Protein AF-A0A845YLA9-F1 (afdb_monomer_lite)

Structure (mmCIF, N/CA/C/O backbone):
data_AF-A0A845YLA9-F1
#
_entry.id   AF-A0A845YLA9-F1
#
loop_
_atom_site.group_PDB
_atom_site.id
_atom_site.type_symbol
_atom_site.label_atom_id
_atom_site.label_alt_id
_atom_site.label_comp_id
_atom_site.label_asym_id
_atom_site.label_entity_id
_atom_site.label_seq_id
_atom_site.pdbx_PDB_ins_code
_atom_site.Cartn_x
_atom_site.Cartn_y
_atom_site.Cartn_z
_atom_site.occupancy
_atom_site.B_iso_or_equiv
_atom_site.auth_seq_id
_atom_site.auth_comp_id
_atom_site.auth_asy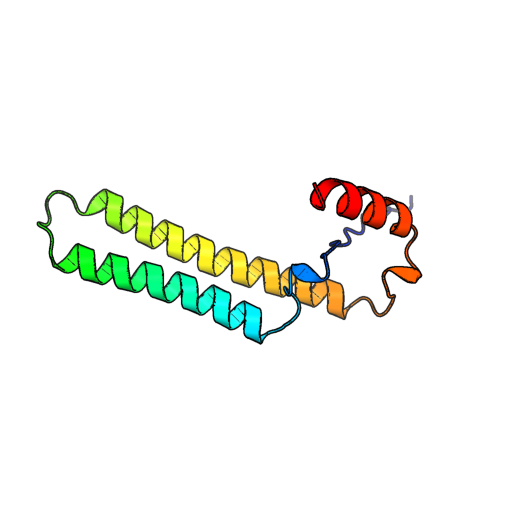m_id
_atom_site.auth_atom_id
_atom_site.pdbx_PDB_model_num
ATOM 1 N N . MET A 1 1 ? 41.379 0.444 -12.844 1.00 40.81 1 MET A N 1
ATOM 2 C CA . MET A 1 1 ? 40.384 -0.350 -12.098 1.00 40.81 1 MET A CA 1
ATOM 3 C C . MET A 1 1 ? 39.027 0.280 -12.362 1.00 40.81 1 MET A C 1
ATOM 5 O O . MET A 1 1 ? 38.729 1.317 -11.790 1.00 40.81 1 MET A O 1
ATOM 9 N N . THR A 1 2 ? 38.273 -0.237 -13.328 1.00 42.62 2 THR A N 1
ATOM 10 C CA . THR A 1 2 ? 36.923 0.251 -13.636 1.00 42.62 2 THR A CA 1
ATOM 11 C C . THR A 1 2 ? 35.966 -0.346 -12.614 1.00 42.62 2 THR A C 1
ATOM 13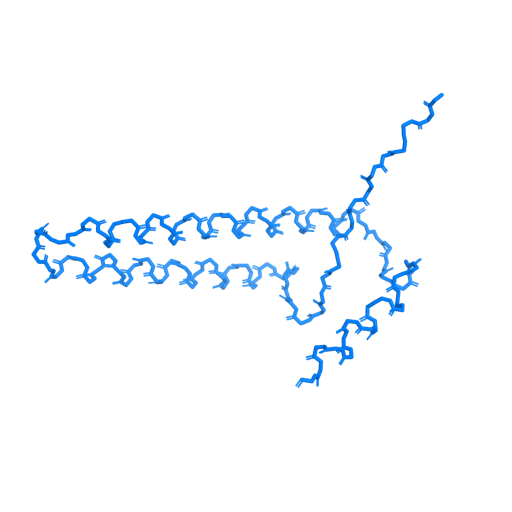 O O . THR A 1 2 ? 35.756 -1.557 -12.590 1.00 42.62 2 THR A O 1
ATOM 16 N N . ILE A 1 3 ? 35.423 0.495 -11.734 1.00 48.47 3 ILE A N 1
ATOM 17 C CA . ILE A 1 3 ? 34.293 0.113 -10.887 1.00 48.47 3 ILE A CA 1
ATOM 18 C C . ILE A 1 3 ? 33.121 -0.087 -11.846 1.00 48.47 3 ILE A C 1
ATOM 20 O O . ILE A 1 3 ? 32.626 0.875 -12.428 1.00 48.47 3 ILE A O 1
ATOM 24 N N . SER A 1 4 ? 32.733 -1.340 -12.074 1.00 57.72 4 SER A N 1
ATOM 25 C CA . SER A 1 4 ? 31.485 -1.622 -12.778 1.00 57.72 4 SER A CA 1
ATOM 26 C C . SER A 1 4 ? 30.346 -1.226 -11.850 1.00 57.72 4 SER A C 1
ATOM 28 O O . SER A 1 4 ? 30.190 -1.796 -10.771 1.00 57.72 4 SER A O 1
ATOM 30 N N . MET A 1 5 ? 29.601 -0.197 -12.238 1.00 53.09 5 MET A N 1
ATOM 31 C CA . MET A 1 5 ? 28.395 0.220 -11.539 1.00 53.09 5 MET A CA 1
ATOM 32 C C . MET A 1 5 ? 27.326 -0.848 -11.778 1.00 53.09 5 MET A C 1
ATOM 34 O O . MET A 1 5 ? 26.997 -1.144 -12.925 1.00 53.09 5 MET A O 1
ATOM 38 N N . ILE A 1 6 ? 26.820 -1.458 -10.707 1.00 55.28 6 ILE A N 1
ATOM 39 C CA . ILE A 1 6 ? 25.678 -2.369 -10.805 1.00 55.28 6 ILE A CA 1
ATOM 40 C C . ILE A 1 6 ? 24.460 -1.513 -11.149 1.00 55.28 6 ILE A C 1
ATOM 42 O O . ILE A 1 6 ? 24.059 -0.658 -10.362 1.00 55.28 6 ILE A O 1
ATOM 46 N N . VAL A 1 7 ? 23.893 -1.733 -12.331 1.00 59.16 7 VAL A N 1
ATOM 47 C CA . VAL A 1 7 ? 22.622 -1.136 -12.742 1.00 59.16 7 VAL A CA 1
ATOM 48 C C . VAL A 1 7 ? 21.531 -2.157 -12.447 1.00 59.16 7 VAL A C 1
ATOM 50 O O . VAL A 1 7 ? 21.540 -3.255 -12.999 1.00 59.16 7 VAL A O 1
ATOM 53 N N . ILE A 1 8 ? 20.619 -1.813 -11.542 1.00 64.00 8 ILE A N 1
ATOM 54 C CA . ILE A 1 8 ? 19.416 -2.603 -11.270 1.00 64.00 8 ILE A CA 1
ATOM 55 C C . ILE A 1 8 ? 18.308 -2.036 -12.155 1.00 64.00 8 ILE A C 1
ATOM 57 O O . ILE A 1 8 ? 18.054 -0.835 -12.101 1.00 64.00 8 ILE A O 1
ATOM 61 N N . PHE A 1 9 ? 17.662 -2.881 -12.961 1.00 66.38 9 PHE A N 1
ATOM 62 C CA . PHE A 1 9 ? 16.530 -2.486 -13.796 1.00 66.38 9 PHE A CA 1
ATOM 63 C C . PHE A 1 9 ? 15.261 -3.207 -13.330 1.00 66.38 9 PHE A C 1
ATOM 65 O O . PHE A 1 9 ? 15.241 -4.441 -13.333 1.00 66.38 9 PHE A O 1
ATOM 72 N N . PRO A 1 10 ? 14.218 -2.484 -12.889 1.00 65.75 10 PRO A N 1
ATOM 73 C CA . PRO A 1 10 ? 12.974 -3.118 -12.495 1.00 65.75 10 PRO A CA 1
ATOM 74 C C . PRO A 1 10 ? 12.226 -3.612 -13.738 1.00 65.75 10 PRO A C 1
ATOM 76 O O . PRO A 1 10 ? 11.814 -2.822 -14.581 1.00 65.75 10 PRO A O 1
ATOM 79 N N . ILE A 1 11 ? 12.029 -4.927 -13.837 1.00 68.88 11 ILE A N 1
ATOM 80 C CA . ILE A 1 11 ? 11.099 -5.509 -14.807 1.00 68.88 11 ILE A CA 1
ATOM 81 C C . ILE A 1 11 ? 9.710 -5.408 -14.189 1.00 68.88 11 ILE A C 1
ATOM 83 O O . ILE A 1 11 ? 9.421 -6.057 -13.183 1.00 68.88 11 ILE A O 1
ATOM 87 N N . VAL A 1 12 ? 8.867 -4.564 -14.770 1.00 66.31 12 VAL A N 1
ATOM 88 C CA . VAL A 1 12 ? 7.484 -4.389 -14.342 1.00 66.31 12 VAL A CA 1
ATOM 89 C C . VAL A 1 12 ? 6.589 -4.902 -15.464 1.00 66.31 12 VAL A C 1
ATOM 91 O O . VAL A 1 12 ? 6.663 -4.430 -16.597 1.00 66.31 12 VAL A O 1
ATOM 94 N N . LEU A 1 13 ? 5.768 -5.896 -15.137 1.00 66.81 13 LEU A N 1
ATOM 95 C CA . LEU A 1 13 ? 4.813 -6.493 -16.065 1.00 66.81 13 LEU A CA 1
ATOM 96 C C . LEU A 1 13 ? 3.716 -5.480 -16.431 1.00 66.81 13 LEU A C 1
ATOM 98 O O . LEU A 1 13 ? 3.367 -4.605 -15.632 1.00 66.81 13 LEU A O 1
ATOM 102 N N . ASP A 1 14 ? 3.162 -5.597 -17.636 1.00 63.03 14 ASP A N 1
ATOM 103 C CA . ASP A 1 14 ? 2.150 -4.662 -18.155 1.00 63.03 14 ASP A CA 1
ATOM 104 C C . ASP A 1 14 ? 0.860 -4.647 -17.310 1.00 63.03 14 ASP A C 1
ATOM 106 O O . ASP A 1 14 ? 0.183 -3.619 -17.183 1.00 63.03 14 ASP A O 1
ATOM 110 N N . ASP A 1 15 ? 0.536 -5.772 -16.675 1.00 62.59 15 ASP A N 1
ATOM 111 C CA . ASP A 1 15 ? -0.622 -5.942 -15.800 1.00 62.59 15 ASP A CA 1
ATOM 112 C C . ASP A 1 15 ? -0.434 -5.338 -14.399 1.00 62.59 15 ASP A C 1
ATOM 114 O O . ASP A 1 15 ? -1.422 -5.081 -13.709 1.00 62.59 15 ASP A O 1
ATOM 118 N N . ALA A 1 16 ? 0.802 -5.029 -13.996 1.00 62.88 16 ALA A N 1
ATOM 119 C CA . ALA A 1 16 ? 1.097 -4.436 -12.697 1.00 62.88 16 ALA A CA 1
ATOM 120 C C . ALA A 1 16 ? 0.575 -2.988 -12.591 1.00 62.88 16 ALA A C 1
ATOM 122 O O . ALA A 1 16 ? 0.364 -2.480 -11.491 1.00 62.88 16 ALA A O 1
ATOM 123 N N . GLN A 1 17 ? 0.361 -2.313 -13.731 1.00 63.81 17 GLN A N 1
ATOM 124 C CA . GLN A 1 17 ? -0.156 -0.939 -13.864 1.00 63.81 17 GLN A CA 1
ATOM 125 C C . GLN A 1 17 ? 0.530 0.122 -12.973 1.00 63.81 17 GLN A C 1
ATOM 127 O O . GLN A 1 17 ? 0.022 1.237 -12.825 1.00 63.81 17 GLN A O 1
ATOM 132 N N . THR A 1 18 ? 1.719 -0.166 -12.435 1.00 61.16 18 THR A N 1
ATOM 133 C CA . THR A 1 18 ? 2.435 0.669 -11.454 1.00 61.16 18 THR A CA 1
ATOM 134 C C . THR A 1 18 ? 3.023 1.948 -12.046 1.00 61.16 18 THR A C 1
ATOM 136 O O . THR A 1 18 ? 3.695 2.687 -11.340 1.00 61.16 18 THR A O 1
ATOM 139 N N . TYR A 1 19 ? 2.791 2.238 -13.324 1.00 63.50 19 TYR A N 1
ATOM 140 C CA . TYR A 1 19 ? 3.233 3.465 -13.995 1.00 63.50 19 TYR A CA 1
ATOM 141 C C . TYR A 1 19 ? 2.129 4.520 -14.086 1.00 63.50 19 TYR A C 1
ATOM 143 O O . TYR A 1 19 ? 2.387 5.667 -14.443 1.00 63.50 19 TYR A O 1
ATOM 151 N N . LYS A 1 20 ? 0.876 4.129 -13.825 1.00 72.25 20 LYS A N 1
ATOM 152 C CA . LYS A 1 20 ? -0.279 5.015 -13.948 1.00 72.25 20 LYS A CA 1
ATOM 153 C C . LYS A 1 20 ? -0.500 5.728 -12.611 1.00 72.25 20 LYS A C 1
ATOM 155 O O . LYS A 1 20 ? -0.878 5.062 -11.647 1.00 72.25 20 LYS A O 1
ATOM 160 N N . PRO A 1 21 ? -0.392 7.071 -12.548 1.00 76.12 21 PRO A N 1
ATOM 161 C CA . PRO A 1 21 ? -0.614 7.815 -11.303 1.00 76.12 21 PRO A CA 1
ATOM 162 C C . PRO A 1 21 ? -1.978 7.529 -10.659 1.00 76.12 21 PRO A C 1
ATOM 164 O O . PRO A 1 21 ? -2.122 7.538 -9.439 1.00 76.12 21 PRO A O 1
ATOM 167 N N . ILE A 1 22 ? -2.994 7.221 -11.474 1.00 81.75 22 ILE A N 1
ATOM 168 C CA . ILE A 1 22 ? -4.330 6.880 -10.978 1.00 81.75 22 ILE A CA 1
ATOM 169 C C . ILE A 1 22 ? -4.362 5.561 -10.190 1.00 81.75 22 ILE A C 1
ATOM 171 O O . ILE A 1 22 ? -5.115 5.459 -9.222 1.00 81.75 22 ILE A O 1
ATOM 175 N N . GLU A 1 23 ? -3.538 4.573 -10.544 1.00 78.75 23 GLU A N 1
ATOM 176 C CA . GLU A 1 23 ? -3.464 3.312 -9.798 1.00 78.75 23 GLU A CA 1
ATOM 177 C C . GLU A 1 23 ? -2.734 3.502 -8.462 1.00 78.75 23 GLU A C 1
ATOM 179 O O . GLU A 1 23 ? -3.115 2.895 -7.461 1.00 78.75 23 GLU A O 1
ATOM 184 N N . HIS A 1 24 ? -1.776 4.436 -8.389 1.00 77.94 24 HIS A N 1
ATOM 185 C CA . HIS A 1 24 ? -1.131 4.815 -7.123 1.00 77.94 24 HIS A CA 1
ATOM 186 C C . HIS A 1 24 ? -2.144 5.434 -6.167 1.00 77.94 24 HIS A C 1
ATOM 188 O O . HIS A 1 24 ? -2.264 5.006 -5.021 1.00 77.94 24 HIS A O 1
ATOM 194 N N . ILE A 1 25 ? -2.940 6.387 -6.665 1.00 85.44 25 ILE A N 1
ATOM 195 C CA . ILE A 1 25 ? -4.016 7.021 -5.895 1.00 85.44 25 ILE A CA 1
ATOM 196 C C . ILE A 1 25 ? -5.024 5.970 -5.413 1.00 85.44 25 ILE A C 1
ATOM 198 O O . ILE A 1 25 ? -5.477 6.030 -4.270 1.00 85.44 25 ILE A O 1
ATOM 202 N N . ARG A 1 26 ? -5.370 4.979 -6.245 1.00 87.00 26 ARG A N 1
ATOM 203 C CA . ARG A 1 26 ? -6.268 3.882 -5.843 1.00 87.00 26 ARG A CA 1
ATOM 204 C C . ARG A 1 26 ? -5.678 3.030 -4.723 1.00 87.00 26 ARG A C 1
ATOM 206 O O . ARG A 1 26 ? -6.411 2.705 -3.790 1.00 87.00 26 ARG A O 1
ATOM 213 N N . CYS A 1 27 ? -4.389 2.702 -4.794 1.00 82.88 27 CYS A N 1
ATOM 214 C CA . CYS A 1 27 ? -3.692 1.966 -3.742 1.00 82.88 27 CYS A CA 1
ATOM 215 C C . CYS A 1 27 ? -3.663 2.756 -2.425 1.00 82.88 27 CYS A C 1
ATOM 217 O O . CYS A 1 27 ? -4.047 2.227 -1.383 1.00 82.88 27 CYS A O 1
ATOM 219 N N . VAL A 1 28 ? -3.293 4.041 -2.477 1.00 87.62 28 VAL A N 1
ATOM 220 C CA . VAL A 1 28 ? -3.302 4.944 -1.312 1.00 87.62 28 VAL A CA 1
ATOM 221 C C . VAL A 1 28 ? -4.692 5.002 -0.683 1.00 87.62 28 VAL A C 1
ATOM 223 O O . VAL A 1 28 ? -4.838 4.760 0.514 1.00 87.62 28 VAL A O 1
ATOM 226 N N . ARG A 1 29 ? -5.726 5.228 -1.500 1.00 91.62 29 ARG A N 1
ATOM 227 C CA . ARG A 1 29 ? -7.118 5.293 -1.041 1.00 91.62 29 ARG A CA 1
ATOM 228 C C . ARG A 1 29 ? -7.579 3.991 -0.389 1.00 91.62 29 ARG A C 1
ATOM 230 O O . ARG A 1 29 ? -8.347 4.034 0.567 1.00 91.62 29 ARG A O 1
ATOM 237 N N . ARG A 1 30 ? -7.143 2.832 -0.898 1.00 91.31 30 ARG A N 1
ATOM 238 C CA . ARG A 1 30 ? -7.477 1.535 -0.294 1.00 91.31 30 ARG A CA 1
ATOM 239 C C . ARG A 1 30 ? -6.930 1.442 1.129 1.00 91.31 30 ARG A C 1
ATOM 241 O O . ARG A 1 30 ? -7.698 1.138 2.031 1.00 91.31 30 ARG A O 1
ATOM 248 N N . TRP A 1 31 ? -5.656 1.757 1.340 1.00 92.56 31 TRP A N 1
ATOM 249 C CA . TRP A 1 31 ? -5.067 1.709 2.681 1.00 92.56 31 TRP A CA 1
ATOM 250 C C . TRP A 1 31 ? -5.651 2.754 3.632 1.00 92.56 31 TRP A C 1
ATOM 252 O O . TRP A 1 31 ? -5.879 2.446 4.796 1.00 92.56 31 TRP A O 1
ATOM 262 N N . GLU A 1 32 ? -5.957 3.957 3.144 1.00 93.44 32 GLU A N 1
ATOM 263 C CA . GLU A 1 32 ? -6.669 4.966 3.941 1.00 93.44 32 GLU A CA 1
ATOM 264 C C . GLU A 1 32 ? -8.051 4.474 4.385 1.00 93.44 32 GLU A C 1
ATOM 266 O O . GLU A 1 32 ? -8.441 4.700 5.527 1.00 93.44 32 GLU A O 1
ATOM 271 N N . SER A 1 33 ? -8.773 3.754 3.521 1.00 95.69 33 SER A N 1
ATOM 272 C CA . SER A 1 33 ? -10.058 3.147 3.881 1.00 95.69 33 SER A CA 1
ATOM 273 C C . SER A 1 33 ? -9.911 2.105 4.990 1.00 95.69 33 SER A C 1
ATOM 275 O O . SER A 1 33 ? -10.667 2.154 5.953 1.00 95.69 33 SER A O 1
ATOM 277 N N . GLU A 1 34 ? -8.940 1.195 4.879 1.00 93.75 34 GLU A N 1
ATOM 278 C CA . GLU A 1 34 ? -8.704 0.130 5.871 1.00 93.75 34 GLU A CA 1
ATOM 279 C C . GLU A 1 34 ? -8.272 0.710 7.232 1.00 93.75 34 GLU A C 1
ATOM 281 O O . GLU A 1 34 ? -8.707 0.242 8.283 1.00 93.75 34 GLU A O 1
ATOM 286 N N . ILE A 1 35 ? -7.450 1.768 7.225 1.00 93.44 35 ILE A N 1
ATOM 287 C CA . ILE A 1 35 ? -7.054 2.496 8.441 1.00 93.44 35 ILE A CA 1
AT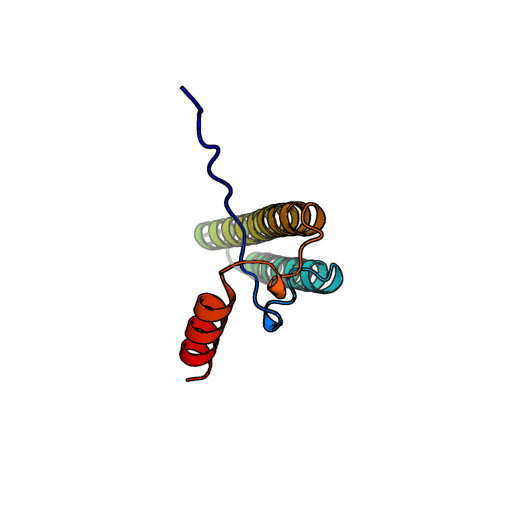OM 288 C C . ILE A 1 35 ? -8.272 3.152 9.095 1.00 93.44 35 ILE A C 1
ATOM 290 O O . ILE A 1 35 ? -8.470 2.995 10.297 1.00 93.44 35 ILE A O 1
ATOM 294 N N . ASN A 1 36 ? -9.090 3.865 8.315 1.00 95.06 36 ASN A N 1
ATOM 295 C CA . ASN A 1 36 ? -10.266 4.561 8.835 1.00 95.06 36 ASN A CA 1
ATOM 296 C C . ASN A 1 36 ? -11.312 3.585 9.385 1.00 95.06 36 ASN A C 1
ATOM 298 O O . ASN A 1 36 ? -11.876 3.830 10.446 1.00 95.06 36 ASN A O 1
ATOM 302 N N . GLU A 1 37 ? -11.560 2.474 8.690 1.00 94.88 37 GLU A N 1
ATOM 303 C CA . GLU A 1 37 ? -12.485 1.436 9.151 1.00 94.88 37 GLU A CA 1
ATOM 304 C C . GLU A 1 37 ? -12.041 0.851 10.497 1.00 94.88 37 GLU A C 1
ATOM 306 O O . GLU A 1 37 ? -12.846 0.732 11.424 1.00 94.88 37 GLU A O 1
ATOM 311 N N . LEU A 1 38 ? -10.747 0.553 10.636 1.00 92.12 38 LEU A N 1
ATOM 312 C CA . LEU A 1 38 ? -10.191 0.043 11.881 1.00 92.12 38 LEU A CA 1
ATOM 313 C C . LEU A 1 38 ? -10.217 1.094 13.005 1.00 92.12 38 LEU A C 1
ATOM 315 O O . LEU A 1 38 ? -10.566 0.758 14.135 1.00 92.12 38 LEU A O 1
ATOM 319 N N . ASP A 1 39 ? -9.895 2.356 12.713 1.00 92.12 39 ASP A N 1
ATOM 320 C CA . ASP A 1 39 ? -9.943 3.452 13.692 1.00 92.12 39 ASP A CA 1
ATOM 321 C C . ASP A 1 39 ? -11.365 3.679 14.231 1.00 92.12 39 ASP A C 1
ATOM 323 O O . ASP A 1 39 ? -11.562 3.817 15.440 1.00 92.12 39 ASP A O 1
ATOM 327 N N . GLU A 1 40 ? -12.378 3.641 13.361 1.00 93.25 40 GLU A N 1
ATOM 328 C CA . GLU A 1 40 ? -13.780 3.724 13.779 1.00 93.25 40 GLU A CA 1
ATOM 329 C C . GLU A 1 40 ? -14.208 2.506 14.608 1.00 93.25 40 GLU A C 1
ATOM 331 O O . GLU A 1 40 ? -14.833 2.663 15.659 1.00 93.25 40 GLU A O 1
ATOM 336 N N . ALA A 1 41 ? -13.817 1.293 14.209 1.00 90.62 41 ALA A N 1
ATOM 337 C CA . ALA A 1 41 ? -14.126 0.084 14.972 1.00 90.62 41 ALA A CA 1
ATOM 338 C C . ALA A 1 41 ? -13.512 0.114 16.386 1.00 90.62 41 ALA A C 1
ATOM 340 O O . ALA A 1 41 ? -14.162 -0.287 17.356 1.00 90.62 41 ALA A O 1
ATOM 341 N N . ILE A 1 42 ? -12.290 0.644 16.526 1.00 89.56 42 ILE A N 1
ATOM 342 C CA . ILE A 1 42 ? -11.596 0.816 17.812 1.00 89.56 42 ILE A CA 1
ATOM 343 C C . ILE A 1 42 ? -12.367 1.750 18.754 1.00 89.56 42 ILE A C 1
ATOM 345 O O . ILE A 1 42 ? -12.398 1.507 19.962 1.00 89.56 42 ILE A O 1
ATOM 349 N N . LYS A 1 43 ? -13.020 2.797 18.234 1.00 88.12 43 LYS A N 1
ATOM 350 C CA . LYS A 1 43 ? -13.810 3.741 19.051 1.00 88.12 43 LYS A CA 1
ATOM 351 C C . LYS A 1 43 ? -15.015 3.076 19.721 1.00 88.12 43 LYS A C 1
ATOM 353 O O . LYS A 1 43 ? -15.502 3.581 20.732 1.00 88.12 43 LYS A O 1
ATOM 358 N N . CYS A 1 44 ? -15.480 1.944 19.194 1.00 87.62 44 CYS A N 1
ATOM 359 C CA . CYS A 1 44 ? -16.640 1.211 19.700 1.00 87.62 44 CYS A CA 1
ATOM 360 C C . CYS A 1 44 ? -16.303 0.088 20.700 1.00 87.62 44 CYS A C 1
ATOM 362 O O . CYS A 1 44 ? -17.222 -0.560 21.202 1.00 87.62 44 CYS A O 1
ATOM 364 N N . VAL A 1 45 ? -15.025 -0.162 21.012 1.00 84.12 45 VAL A N 1
ATOM 365 C CA . VAL A 1 45 ? -14.592 -1.241 21.923 1.00 84.12 45 VAL A CA 1
ATOM 366 C C . VAL A 1 45 ? -13.937 -0.707 23.202 1.00 84.12 45 VAL A C 1
ATOM 368 O O . VAL A 1 45 ? -13.427 0.409 23.261 1.00 84.12 45 VAL A O 1
ATOM 371 N N . SER A 1 46 ? -13.965 -1.505 24.277 1.00 79.25 46 SER A N 1
ATOM 372 C CA . SER A 1 46 ? -13.417 -1.105 25.579 1.00 79.25 46 SER A CA 1
ATOM 373 C C . SER A 1 46 ? -11.895 -0.924 25.544 1.00 79.25 46 SER A C 1
ATOM 375 O O . SER A 1 46 ? -11.175 -1.732 24.955 1.00 79.25 46 SER A O 1
ATOM 377 N N . ALA A 1 47 ? -11.396 0.070 26.287 1.00 74.94 47 ALA A N 1
ATOM 378 C CA . ALA A 1 47 ? -9.982 0.459 26.322 1.00 74.94 47 ALA A CA 1
ATOM 379 C C . ALA A 1 47 ? -8.991 -0.671 26.684 1.00 74.94 47 ALA A C 1
ATOM 381 O O . ALA A 1 47 ? -7.810 -0.587 26.355 1.00 74.94 47 ALA A O 1
ATOM 382 N N . SER A 1 48 ? -9.460 -1.731 27.344 1.00 72.81 48 SER A N 1
ATOM 383 C CA . SER A 1 48 ? -8.650 -2.837 27.866 1.00 72.81 48 SER A CA 1
ATOM 384 C C . SER A 1 48 ? -7.954 -3.708 26.811 1.00 72.81 48 SER A C 1
ATOM 386 O O . SER A 1 48 ? -7.034 -4.424 27.182 1.00 72.81 48 SER A O 1
ATOM 388 N N . ASN A 1 49 ? -8.325 -3.635 25.525 1.00 67.56 49 ASN A N 1
ATOM 389 C CA . ASN A 1 49 ? -7.753 -4.482 24.463 1.00 67.56 49 ASN A CA 1
ATOM 390 C C . ASN A 1 49 ? -7.301 -3.701 23.212 1.00 67.56 49 ASN A C 1
ATOM 392 O O . ASN A 1 49 ? -7.188 -4.276 22.134 1.00 67.56 49 ASN A O 1
ATOM 396 N N . LEU A 1 50 ? -7.036 -2.393 23.323 1.00 82.75 50 LEU A N 1
ATOM 397 C CA . LEU A 1 50 ? -6.753 -1.551 22.148 1.00 82.75 50 LEU A CA 1
ATOM 398 C C . LEU A 1 50 ? -5.332 -1.676 21.578 1.00 82.75 50 LEU A C 1
ATOM 400 O O . LEU A 1 50 ? -5.095 -1.250 20.449 1.00 82.75 50 LEU A O 1
ATOM 404 N N . GLN A 1 51 ? -4.390 -2.236 22.339 1.00 82.44 51 GLN A N 1
ATOM 405 C CA . GLN A 1 51 ? -2.966 -2.225 21.990 1.00 82.44 51 GLN A CA 1
ATOM 406 C C . GLN A 1 51 ? -2.676 -2.909 20.640 1.00 82.44 51 GLN A C 1
ATOM 408 O O . GLN A 1 51 ? -2.084 -2.287 19.763 1.00 82.44 51 GLN A O 1
ATOM 413 N N . GLY A 1 52 ? -3.165 -4.137 20.426 1.00 84.56 52 GLY A N 1
ATOM 414 C CA . GLY A 1 52 ? -2.933 -4.867 19.168 1.00 84.56 52 GLY A CA 1
ATOM 415 C C . GLY A 1 52 ? -3.608 -4.229 17.945 1.00 84.56 52 GLY A C 1
ATOM 416 O O . GLY A 1 52 ? -3.117 -4.337 16.820 1.00 84.56 52 GLY A O 1
ATOM 417 N N . PHE A 1 53 ? -4.711 -3.504 18.150 1.00 88.12 53 PHE A N 1
ATOM 418 C CA . PHE A 1 53 ? -5.389 -2.794 17.065 1.00 88.12 53 PHE A CA 1
ATOM 419 C C . PHE A 1 53 ? -4.644 -1.515 16.663 1.00 88.12 53 PHE A C 1
ATOM 421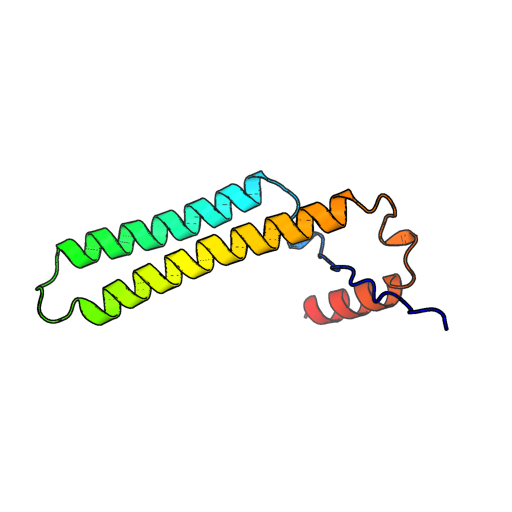 O O . PHE A 1 53 ? -4.548 -1.216 15.476 1.00 88.12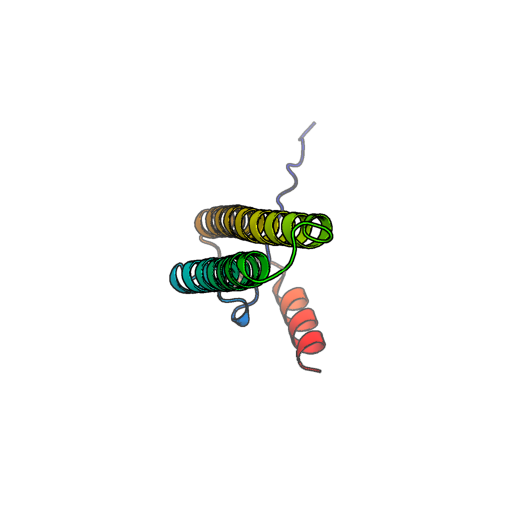 53 PHE A O 1
ATOM 428 N N . ARG A 1 54 ? -4.039 -0.801 17.623 1.00 86.56 54 ARG A N 1
ATOM 429 C CA . ARG A 1 54 ? -3.159 0.343 17.322 1.00 86.56 54 ARG A CA 1
ATOM 430 C C . ARG A 1 54 ? -1.918 -0.082 16.542 1.00 86.56 54 ARG A C 1
ATOM 432 O O . ARG A 1 54 ? -1.571 0.564 15.563 1.00 86.56 54 ARG A O 1
ATOM 439 N N . GLU A 1 55 ? -1.312 -1.209 16.907 1.00 91.69 55 GLU A N 1
ATOM 440 C CA . GLU A 1 55 ? -0.183 -1.783 16.159 1.00 91.69 55 GLU A CA 1
ATOM 441 C C . GLU A 1 55 ? -0.567 -2.149 14.716 1.00 91.69 55 GLU A C 1
ATOM 443 O O . GLU A 1 55 ? 0.237 -2.002 13.795 1.00 91.69 55 GLU A O 1
ATOM 448 N N . SER A 1 56 ? -1.815 -2.572 14.499 1.00 90.44 56 SER A N 1
ATOM 449 C CA . SER A 1 56 ? -2.344 -2.857 13.161 1.00 90.44 56 SER A CA 1
ATOM 450 C C . SER A 1 56 ? -2.518 -1.577 12.328 1.00 90.44 56 SER A C 1
ATOM 452 O O . SER A 1 56 ? -2.144 -1.561 11.156 1.00 90.44 56 SER A O 1
ATOM 454 N N . ILE A 1 57 ? -2.996 -0.480 12.931 1.00 91.69 57 ILE A N 1
ATOM 455 C CA . ILE A 1 57 ? -3.051 0.845 12.281 1.00 91.69 57 ILE A CA 1
ATOM 456 C C . ILE A 1 57 ? -1.647 1.328 11.896 1.00 91.69 57 ILE A C 1
ATOM 458 O O . ILE A 1 57 ? -1.434 1.794 10.771 1.00 91.69 57 ILE A O 1
ATOM 462 N N . ASP A 1 58 ? -0.674 1.185 12.797 1.00 93.44 58 ASP A N 1
ATOM 463 C CA . ASP A 1 58 ? 0.717 1.560 12.532 1.00 93.44 58 ASP A CA 1
ATOM 464 C C . ASP A 1 58 ? 1.310 0.734 11.383 1.00 93.44 58 ASP A C 1
ATOM 466 O O . ASP A 1 58 ? 2.005 1.269 10.512 1.00 93.44 58 ASP A O 1
ATOM 470 N N . LEU A 1 59 ? 1.006 -0.567 11.336 1.00 93.19 59 LEU A N 1
ATOM 471 C CA . LEU A 1 59 ? 1.412 -1.442 10.241 1.00 93.19 59 LEU A CA 1
ATOM 472 C C . LEU A 1 59 ? 0.806 -0.993 8.907 1.00 93.19 59 LEU A C 1
ATOM 474 O O . LEU A 1 59 ? 1.542 -0.854 7.930 1.00 93.19 59 LEU A O 1
ATOM 478 N N . TYR A 1 60 ? -0.499 -0.726 8.853 1.00 92.31 60 TYR A N 1
ATOM 479 C CA . TYR A 1 60 ? -1.165 -0.276 7.626 1.00 92.31 60 TYR A CA 1
ATOM 480 C C . TYR A 1 60 ? -0.614 1.065 7.141 1.00 92.31 60 TYR A C 1
ATOM 482 O O . TYR A 1 60 ? -0.367 1.247 5.948 1.00 92.31 60 TYR A O 1
ATOM 490 N N . THR A 1 61 ? -0.330 1.977 8.070 1.00 92.62 61 THR A N 1
ATOM 491 C CA . THR A 1 61 ? 0.299 3.267 7.771 1.00 92.62 61 THR A CA 1
ATOM 492 C C . THR A 1 61 ? 1.701 3.083 7.188 1.00 92.62 61 THR A C 1
ATOM 494 O O . THR A 1 61 ? 2.045 3.713 6.186 1.00 92.62 61 THR A O 1
ATOM 497 N N . ARG A 1 62 ? 2.510 2.181 7.761 1.00 93.75 62 ARG A N 1
ATOM 498 C CA . ARG A 1 62 ? 3.835 1.844 7.219 1.00 93.75 62 ARG A CA 1
ATOM 499 C C . ARG A 1 62 ? 3.738 1.238 5.825 1.00 93.75 62 ARG A C 1
ATOM 501 O O . ARG A 1 62 ? 4.464 1.681 4.945 1.00 93.75 62 ARG A O 1
ATOM 508 N N . ILE A 1 63 ? 2.831 0.285 5.606 1.00 88.56 63 ILE A N 1
ATOM 509 C CA . ILE A 1 63 ? 2.622 -0.333 4.290 1.00 88.56 63 ILE A CA 1
ATOM 510 C C . ILE A 1 63 ? 2.243 0.730 3.251 1.00 88.56 63 ILE A C 1
ATOM 512 O O . ILE A 1 63 ? 2.870 0.789 2.194 1.00 88.56 63 ILE A O 1
ATOM 516 N N . ARG A 1 64 ? 1.280 1.608 3.563 1.00 89.94 64 ARG A N 1
ATOM 517 C CA . ARG A 1 64 ? 0.878 2.726 2.693 1.00 89.94 64 ARG A CA 1
ATOM 518 C C . ARG A 1 64 ? 2.078 3.580 2.287 1.00 89.94 64 ARG A C 1
ATOM 520 O O . ARG A 1 64 ? 2.252 3.858 1.105 1.00 89.94 64 ARG A O 1
ATOM 527 N N . ASN A 1 65 ? 2.896 3.993 3.254 1.00 89.94 65 ASN A N 1
ATOM 528 C CA . ASN A 1 65 ? 4.035 4.871 2.990 1.00 89.94 65 ASN A CA 1
ATOM 529 C C . ASN A 1 65 ? 5.125 4.155 2.182 1.00 89.94 65 ASN A C 1
ATOM 531 O O . ASN A 1 65 ? 5.584 4.690 1.178 1.00 89.94 65 ASN A O 1
ATOM 535 N N . THR A 1 66 ? 5.472 2.919 2.550 1.00 88.94 66 THR A N 1
ATOM 536 C CA . THR A 1 66 ? 6.483 2.129 1.835 1.00 88.94 66 THR A CA 1
ATOM 537 C C . THR A 1 66 ? 6.072 1.830 0.395 1.00 88.94 66 THR A C 1
ATOM 539 O O . THR A 1 66 ? 6.914 1.892 -0.496 1.00 88.94 66 THR A O 1
ATOM 542 N N . ILE A 1 67 ? 4.793 1.534 0.130 1.00 83.62 67 ILE A N 1
ATOM 543 C CA . ILE A 1 67 ? 4.316 1.322 -1.245 1.00 83.62 67 ILE A CA 1
ATOM 544 C C . ILE A 1 67 ? 4.437 2.611 -2.060 1.00 83.62 67 ILE A C 1
ATOM 546 O O . ILE A 1 67 ? 4.897 2.552 -3.198 1.00 83.62 67 ILE A O 1
ATOM 550 N N . THR A 1 68 ? 4.069 3.764 -1.498 1.00 83.31 68 THR A N 1
ATOM 551 C CA . THR A 1 68 ? 4.224 5.059 -2.178 1.00 83.31 68 THR A CA 1
ATOM 552 C C . THR A 1 68 ? 5.688 5.324 -2.532 1.00 83.31 68 THR A C 1
ATOM 554 O O . THR A 1 68 ? 5.997 5.530 -3.703 1.00 83.31 68 THR A O 1
ATOM 557 N N . GLU A 1 69 ? 6.600 5.213 -1.563 1.00 85.94 69 GLU A N 1
ATOM 558 C CA . GLU A 1 69 ? 8.041 5.430 -1.766 1.00 85.94 69 GLU A CA 1
ATOM 559 C C . GLU A 1 69 ? 8.641 4.465 -2.800 1.00 85.94 69 GLU A C 1
ATOM 561 O O . GLU A 1 69 ? 9.408 4.867 -3.682 1.00 85.94 69 GLU A O 1
ATOM 566 N N . LEU A 1 70 ? 8.272 3.181 -2.727 1.00 83.06 70 LEU A N 1
ATOM 567 C CA . LEU A 1 70 ? 8.699 2.174 -3.695 1.00 83.06 70 LEU A CA 1
ATOM 568 C C . LEU A 1 70 ? 8.212 2.535 -5.099 1.00 83.06 70 LEU A C 1
ATOM 570 O O . LEU A 1 70 ? 8.981 2.493 -6.057 1.00 83.06 70 LEU A O 1
ATOM 574 N N . THR A 1 71 ? 6.944 2.912 -5.226 1.00 75.94 71 THR A N 1
ATOM 575 C CA . THR A 1 71 ? 6.328 3.182 -6.525 1.00 75.94 71 THR A CA 1
ATOM 576 C C . THR A 1 71 ? 6.881 4.458 -7.165 1.00 75.94 71 THR A C 1
ATOM 578 O O . THR A 1 71 ? 7.116 4.485 -8.375 1.00 75.94 71 THR A O 1
ATOM 581 N N . GLU A 1 72 ? 7.169 5.488 -6.369 1.00 78.75 72 GLU A N 1
ATOM 582 C CA . GLU A 1 72 ? 7.878 6.690 -6.819 1.00 78.75 72 GLU A CA 1
ATOM 583 C C . GLU A 1 72 ? 9.297 6.357 -7.291 1.00 78.75 72 GLU A C 1
ATOM 585 O O . GLU A 1 72 ? 9.713 6.786 -8.369 1.00 78.75 72 GLU A O 1
ATOM 590 N N . THR A 1 73 ? 10.022 5.531 -6.531 1.00 80.81 73 THR A N 1
ATOM 591 C CA . THR A 1 73 ? 11.375 5.081 -6.891 1.00 80.81 73 THR A CA 1
ATOM 592 C C . THR A 1 73 ? 11.370 4.328 -8.223 1.00 80.81 73 THR A C 1
ATOM 594 O O . THR A 1 73 ? 12.136 4.666 -9.126 1.00 80.81 73 THR A O 1
ATOM 597 N N . LEU A 1 74 ? 10.470 3.352 -8.383 1.00 74.62 74 LEU A N 1
ATOM 598 C CA . LEU A 1 74 ? 10.325 2.579 -9.619 1.00 74.62 74 LEU A CA 1
ATOM 599 C C . LEU A 1 74 ? 9.930 3.471 -10.804 1.00 74.62 74 LEU A C 1
ATOM 601 O O . LEU A 1 74 ? 10.488 3.339 -11.892 1.00 74.62 74 LEU A O 1
ATOM 605 N N . SER A 1 75 ? 9.012 4.418 -10.596 1.00 70.06 75 SER A N 1
ATOM 606 C CA . SER A 1 75 ? 8.584 5.364 -11.636 1.00 70.06 75 SER A CA 1
ATOM 607 C C . SER A 1 75 ? 9.726 6.277 -12.090 1.00 70.06 75 SER A C 1
ATOM 609 O O . SER A 1 75 ? 9.883 6.511 -13.288 1.00 70.06 75 SER A O 1
ATOM 611 N N . ASN A 1 76 ? 10.561 6.744 -11.157 1.00 69.56 76 ASN A N 1
ATOM 612 C CA . ASN A 1 76 ? 11.749 7.544 -11.458 1.00 69.56 76 ASN A CA 1
ATOM 613 C C . ASN A 1 76 ? 12.805 6.750 -12.242 1.00 69.56 76 ASN A C 1
ATOM 615 O O . ASN A 1 76 ? 13.431 7.288 -13.147 1.00 69.56 76 ASN A O 1
ATOM 619 N N . MET A 1 77 ? 12.997 5.464 -11.943 1.00 68.25 77 MET A N 1
ATOM 620 C CA . MET A 1 77 ? 13.926 4.616 -12.703 1.00 68.25 77 MET A CA 1
ATOM 621 C C . MET A 1 77 ? 13.430 4.345 -14.132 1.00 68.25 77 MET A C 1
ATOM 623 O O . MET A 1 77 ? 14.218 4.363 -15.079 1.00 68.25 77 MET A O 1
ATOM 627 N N . ASN A 1 78 ? 12.119 4.154 -14.299 1.00 61.84 78 ASN A N 1
ATOM 628 C CA . ASN A 1 78 ? 11.500 3.922 -15.605 1.00 61.84 78 ASN A CA 1
ATOM 629 C C . ASN A 1 78 ? 11.459 5.190 -16.476 1.00 61.84 78 ASN A C 1
ATOM 631 O O . ASN A 1 78 ? 11.641 5.101 -17.686 1.00 61.84 78 ASN A O 1
ATOM 635 N N . SER A 1 79 ? 11.283 6.380 -15.889 1.00 58.19 79 SER A N 1
ATOM 636 C CA . SER A 1 79 ? 11.296 7.651 -16.636 1.00 58.19 79 SER A CA 1
ATOM 637 C C . SER A 1 79 ? 12.690 8.060 -17.126 1.00 58.19 79 SER A C 1
ATOM 639 O O . SER A 1 79 ? 12.811 8.773 -18.122 1.00 58.19 79 SER A O 1
ATOM 641 N N . LEU A 1 80 ? 13.745 7.572 -16.467 1.00 50.84 80 LEU A N 1
ATOM 642 C CA . LEU A 1 80 ? 15.140 7.773 -16.864 1.00 50.84 80 LEU A CA 1
ATOM 643 C C . LEU A 1 80 ? 15.594 6.846 -18.004 1.00 50.84 80 LEU A C 1
ATOM 645 O O . LEU A 1 80 ? 16.721 6.987 -18.480 1.00 50.84 80 LEU A O 1
ATOM 649 N N . THR A 1 81 ? 14.736 5.931 -18.468 1.00 51.91 81 THR A N 1
ATOM 650 C CA . THR A 1 81 ? 15.103 4.925 -19.470 1.00 51.91 81 THR A CA 1
ATOM 651 C C . THR A 1 81 ? 14.178 5.009 -20.689 1.00 51.91 81 THR A C 1
ATOM 653 O O . THR A 1 81 ? 13.093 4.439 -20.678 1.00 51.91 81 THR A O 1
ATOM 656 N N . PRO A 1 82 ? 14.581 5.700 -21.773 1.00 46.66 82 PRO A N 1
ATOM 657 C CA . PRO A 1 82 ? 13.803 5.741 -23.014 1.00 46.66 82 PRO A CA 1
ATOM 658 C C . PRO A 1 82 ? 13.914 4.452 -23.853 1.00 46.66 82 PRO A C 1
ATOM 660 O O . PRO A 1 82 ? 13.300 4.369 -24.914 1.00 46.66 82 PRO A O 1
ATOM 663 N N . ALA A 1 83 ? 14.683 3.451 -23.414 1.00 48.78 83 ALA A N 1
ATOM 664 C CA . ALA A 1 83 ? 14.831 2.187 -24.126 1.00 48.78 83 ALA A CA 1
ATOM 665 C C . ALA A 1 83 ? 13.691 1.235 -23.743 1.00 48.78 83 ALA A C 1
ATOM 667 O O . ALA A 1 83 ? 13.597 0.778 -22.603 1.00 48.78 83 ALA A O 1
ATOM 668 N N . SER A 1 84 ? 12.810 0.947 -24.701 1.00 52.69 84 SER A N 1
ATOM 669 C CA . SER A 1 84 ? 11.776 -0.076 -24.543 1.00 52.69 84 SER A CA 1
ATOM 670 C C . SER A 1 84 ? 12.408 -1.428 -24.161 1.00 52.69 84 SER A C 1
ATOM 672 O O . SER A 1 84 ? 13.521 -1.714 -24.616 1.00 52.69 84 SER A O 1
ATOM 674 N N . PRO A 1 85 ? 11.711 -2.305 -23.414 1.00 52.25 85 PRO A N 1
ATOM 675 C CA . PRO A 1 85 ? 12.180 -3.664 -23.126 1.00 52.25 85 PRO A CA 1
ATOM 676 C C . PRO A 1 85 ? 12.623 -4.449 -24.373 1.00 52.25 85 PRO A C 1
ATOM 678 O O . PRO A 1 85 ? 13.441 -5.358 -24.253 1.00 52.25 85 PRO A O 1
ATOM 681 N N . ALA A 1 86 ? 12.156 -4.057 -25.567 1.00 46.91 86 ALA A N 1
ATOM 682 C CA . ALA A 1 86 ? 12.534 -4.646 -26.847 1.00 46.91 86 ALA A CA 1
ATOM 683 C C . ALA A 1 86 ? 14.003 -4.400 -27.261 1.00 46.91 86 ALA A C 1
ATOM 685 O O . ALA A 1 86 ? 14.520 -5.148 -28.084 1.00 46.91 86 ALA A O 1
ATOM 686 N N . GLU A 1 87 ? 14.697 -3.402 -26.696 1.00 50.19 87 GLU A N 1
ATOM 687 C CA . GLU A 1 87 ? 16.149 -3.212 -26.899 1.00 50.19 87 GLU A CA 1
ATOM 688 C C . GLU A 1 87 ? 17.002 -3.955 -25.860 1.00 50.19 87 GLU A C 1
ATOM 690 O O . GLU A 1 87 ? 18.217 -4.089 -26.011 1.00 50.19 87 GLU A O 1
ATOM 695 N N . SER A 1 88 ? 16.380 -4.450 -24.791 1.00 57.72 88 SER A N 1
ATOM 696 C CA . SER A 1 88 ? 17.079 -5.065 -23.672 1.00 57.72 88 SER A CA 1
ATOM 697 C C . SER A 1 88 ? 17.147 -6.582 -23.863 1.00 57.72 88 SER A C 1
ATOM 699 O O . SER A 1 88 ? 16.148 -7.213 -24.203 1.00 57.72 88 SER A O 1
ATOM 701 N N . GLY A 1 89 ? 18.308 -7.202 -23.635 1.00 64.88 89 GLY A N 1
ATOM 702 C CA . GLY A 1 89 ? 18.521 -8.657 -23.746 1.00 64.88 89 GLY A CA 1
ATOM 703 C C . GLY A 1 89 ? 17.746 -9.516 -22.729 1.00 64.88 89 GLY A C 1
ATOM 704 O O . GLY A 1 89 ? 18.220 -10.581 -22.350 1.00 64.88 89 GLY A O 1
ATOM 705 N N . PHE A 1 90 ? 16.5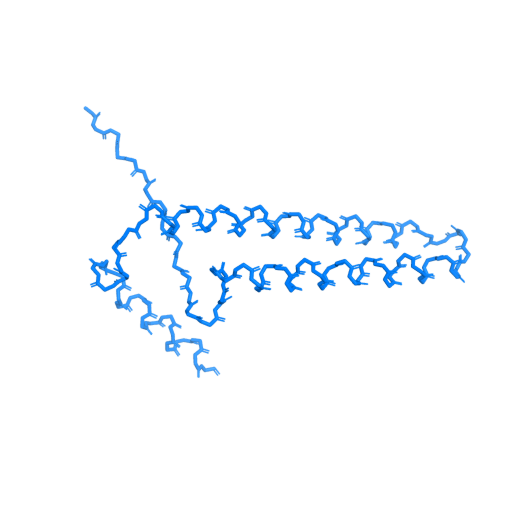94 -9.039 -22.252 1.00 72.88 90 PHE A N 1
ATOM 706 C CA . PHE A 1 90 ? 15.738 -9.655 -21.243 1.00 72.88 90 PHE A CA 1
ATOM 707 C C . PHE A 1 90 ? 14.425 -10.211 -21.814 1.00 72.88 90 PHE A C 1
ATOM 709 O O . PHE A 1 90 ? 13.644 -10.766 -21.049 1.00 72.88 90 PHE A O 1
ATOM 716 N N . VAL A 1 91 ? 14.173 -10.106 -23.126 1.00 75.31 91 VAL A N 1
ATOM 717 C CA . VAL A 1 91 ? 12.940 -10.616 -23.765 1.00 75.31 91 VAL A CA 1
ATOM 718 C C . VAL A 1 91 ? 12.683 -12.087 -23.422 1.00 75.31 91 VAL A C 1
ATOM 720 O O . VAL A 1 91 ? 11.590 -12.424 -22.976 1.00 75.31 91 VAL A O 1
ATOM 723 N N . ASP A 1 92 ? 13.700 -12.946 -23.535 1.00 81.88 92 ASP A N 1
ATOM 724 C CA . ASP A 1 92 ? 13.565 -14.377 -23.223 1.00 81.88 92 ASP A CA 1
ATOM 725 C C . ASP A 1 92 ? 13.229 -14.624 -21.742 1.00 81.88 92 ASP A C 1
ATOM 727 O O . ASP A 1 92 ? 12.479 -15.540 -21.407 1.00 81.88 92 ASP A O 1
ATOM 731 N N . LEU A 1 93 ? 13.755 -13.784 -20.843 1.00 80.94 93 LEU A N 1
ATOM 732 C CA . LEU A 1 93 ? 13.464 -13.859 -19.412 1.00 80.94 93 LEU A CA 1
ATOM 733 C C . LEU A 1 93 ? 12.022 -13.431 -19.116 1.00 80.94 93 LEU A C 1
ATOM 735 O O . LEU A 1 93 ? 11.357 -14.072 -18.306 1.00 80.94 93 LEU A O 1
ATOM 739 N N . ILE A 1 94 ? 11.542 -12.369 -19.771 1.00 77.06 94 ILE A N 1
ATOM 740 C CA . ILE A 1 94 ? 10.163 -11.885 -19.629 1.00 77.06 94 ILE A CA 1
ATOM 741 C C . ILE A 1 94 ? 9.188 -12.969 -20.094 1.00 77.06 94 ILE A C 1
ATOM 743 O O . ILE A 1 94 ? 8.306 -13.344 -19.327 1.00 77.06 94 ILE A O 1
ATOM 747 N N . LEU A 1 95 ? 9.410 -13.545 -21.280 1.00 81.06 95 LEU A N 1
ATOM 748 C CA . LEU A 1 95 ? 8.572 -14.620 -21.820 1.00 81.06 95 LEU A CA 1
ATOM 749 C C . LEU A 1 95 ? 8.515 -15.839 -20.887 1.00 81.06 95 LEU A C 1
ATOM 751 O O . LEU A 1 95 ? 7.435 -16.365 -20.625 1.00 81.06 95 LEU A O 1
ATOM 755 N N . ALA A 1 96 ? 9.655 -16.260 -20.327 1.00 85.62 96 ALA A N 1
ATOM 756 C CA . ALA A 1 96 ? 9.698 -17.379 -19.384 1.00 85.62 96 ALA A CA 1
ATOM 757 C C . ALA A 1 96 ? 8.938 -17.093 -18.072 1.00 85.62 96 ALA A C 1
ATOM 759 O O . ALA A 1 96 ? 8.369 -18.002 -17.463 1.00 85.62 96 ALA A O 1
ATOM 760 N N . ILE A 1 97 ? 8.932 -15.837 -17.614 1.00 82.19 97 ILE A N 1
ATOM 761 C CA . ILE A 1 97 ? 8.166 -15.419 -16.435 1.00 82.19 97 ILE A CA 1
ATOM 762 C C . ILE A 1 97 ? 6.667 -15.400 -16.753 1.00 82.19 97 ILE A C 1
ATOM 764 O O . ILE A 1 97 ? 5.887 -15.947 -15.976 1.00 82.19 97 ILE A O 1
ATOM 768 N N . GLU A 1 98 ? 6.264 -14.819 -17.884 1.00 81.31 98 GLU A N 1
ATOM 769 C CA . GLU A 1 98 ? 4.862 -14.762 -18.317 1.00 81.31 98 GLU A CA 1
ATOM 770 C C . GLU A 1 98 ? 4.258 -16.161 -18.494 1.00 81.31 98 GLU A C 1
ATOM 772 O O . GLU A 1 98 ? 3.156 -16.422 -18.006 1.00 81.31 98 GLU A O 1
ATOM 777 N N . GLU A 1 99 ? 4.993 -17.093 -19.107 1.00 86.69 99 GLU A N 1
ATOM 778 C CA . GLU A 1 99 ? 4.564 -18.489 -19.255 1.00 86.69 99 GLU A CA 1
ATOM 779 C C . GLU A 1 99 ? 4.336 -19.157 -17.891 1.00 86.69 99 GLU A C 1
ATOM 781 O O . GLU A 1 99 ? 3.334 -19.842 -17.681 1.00 86.69 99 GLU A O 1
ATOM 786 N N . ARG A 1 100 ? 5.229 -18.907 -16.927 1.00 86.88 100 ARG A N 1
ATOM 787 C CA . ARG A 1 100 ? 5.109 -19.436 -15.564 1.00 86.88 100 ARG A CA 1
ATOM 788 C C . ARG A 1 100 ? 3.925 -18.842 -14.794 1.00 86.88 100 ARG A C 1
ATOM 790 O O . ARG A 1 100 ? 3.370 -19.534 -13.946 1.00 86.88 100 ARG A O 1
ATOM 797 N N . LEU A 1 101 ? 3.588 -17.573 -15.023 1.00 80.75 101 LEU A N 1
ATOM 798 C CA . LEU A 1 101 ? 2.491 -16.877 -14.336 1.00 80.75 101 LEU A CA 1
ATOM 799 C C . LEU A 1 101 ? 1.112 -17.158 -14.953 1.00 80.75 101 LEU A C 1
ATOM 801 O O . LEU A 1 101 ? 0.102 -16.937 -14.294 1.00 80.75 101 LEU A O 1
ATOM 805 N N . SER A 1 102 ? 1.065 -17.644 -16.195 1.00 74.50 102 SER A N 1
ATOM 806 C CA . SER A 1 102 ? -0.174 -17.960 -16.925 1.00 74.50 102 SER A CA 1
ATOM 807 C C . SER A 1 102 ? -0.790 -19.325 -16.558 1.00 74.50 102 SER A C 1
ATOM 809 O O . SER A 1 102 ? -1.752 -19.752 -17.201 1.00 74.50 102 SER A O 1
ATOM 811 N N . TYR A 1 103 ? -0.240 -20.006 -15.547 1.00 47.41 103 TYR A N 1
ATOM 812 C CA . TYR A 1 103 ? -0.669 -21.301 -15.000 1.00 47.41 103 TYR A CA 1
ATOM 813 C C . TYR A 1 103 ? -1.256 -21.144 -13.595 1.00 47.41 103 TYR A C 1
ATOM 815 O O . TYR A 1 103 ? -2.255 -21.842 -13.302 1.00 47.41 103 TYR A O 1
#

pLDDT: mean 76.0, std 14.83, range [40.81, 95.69]

Sequence (103 aa):
MTISMIVIFPIVLDDAQTYKPIEHIRCVRRWESEINELDEAIKCVSASNLQGFRESIDLYTRIRNTITELTETLSNMNSLTPASPAESGFVDLILAIEERLSY

Radius of gyration: 19.9 Å; chains: 1; bounding box: 57×29×55 Å

Secondary structure (DSSP, 8-state):
-------------GGG-TT-HHHHHHHHHHHHHHHHHHHHHHHTS-GGG-HHHHHHHHHHHHHHHHHHHHHHHHHHHHHT----GGGSTTHHHHHHHHHHHT-

Foldseek 3Di:
DDDDDDDDADDDDPVNCLQDVVVLVVLLVVLVVVLVVLVVVLVVDDPPPCPVSVVVSVVSVVVNVVSNVVSVVNNVRVVVDPDDCVVPPCPVVVVVVVVVVVD